Protein AF-A0A1Q9NN14-F1 (afdb_monomer_lite)

pLDDT: mean 76.78, std 13.45, range [50.81, 95.38]

Secondary structure (DSSP, 8-state):
--EEE----TT--TTHHHHHHHH--SEEEEES-TT--SHHHHHHHHHHTT-S-HHHHHHHHHHHHHHHHHHHHHHHHHHHHHHHHH---EEEE--SS--HHHHHHHHHHHHH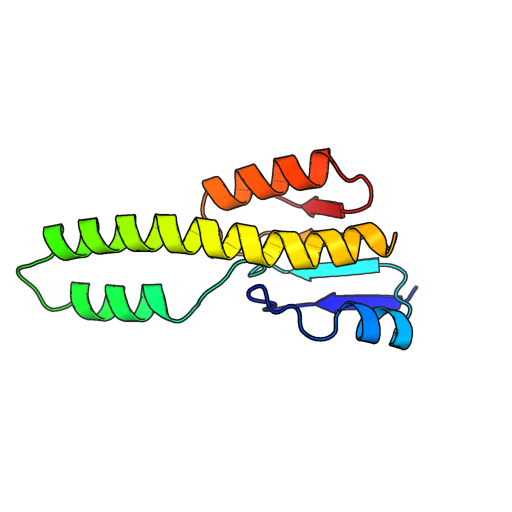-TTEEEE--

Sequence (121 aa):
MKLLVLSDTHGGRWYAKDLLKLVEPDLIVIPGDLPGSIDFPVLVLSYLSKGRRRTYVKNSYFRFQERLTYRQIRTAKRLLIDLVDSGIPTLLIHGNTETPETRTWMKLFCDRYKNIHWISD

Foldseek 3Di:
DFEAEDEQCLLPPPCPVVVCVVRVGLEYEYAANLNDDPPPVVVLVVVCVPDDCNVVSVVVVVVVVVVSLVVSLVSSVVNVVSVLVSLHQYEYEHDPPDDPVRVVSVVVVCVVGVSYDYDDD

Structure (mmCIF, N/CA/C/O backbone):
data_AF-A0A1Q9NN14-F1
#
_entry.id   AF-A0A1Q9NN14-F1
#
loop_
_atom_site.group_PDB
_atom_site.id
_atom_site.type_symbol
_atom_site.label_atom_id
_atom_site.label_alt_id
_atom_site.label_comp_id
_atom_site.label_asym_id
_atom_site.label_entity_id
_atom_site.label_seq_id
_atom_site.pdbx_PDB_ins_code
_atom_site.Cartn_x
_atom_site.Cartn_y
_atom_site.Cartn_z
_atom_site.occupancy
_atom_site.B_iso_or_equiv
_atom_site.auth_seq_id
_atom_site.auth_comp_id
_atom_site.auth_asym_id
_atom_site.auth_atom_id
_atom_site.pdbx_PDB_model_num
ATOM 1 N N . MET A 1 1 ? -15.800 -10.727 15.347 1.00 86.44 1 MET A N 1
ATOM 2 C CA . MET A 1 1 ? -14.588 -10.345 14.607 1.00 86.44 1 MET A CA 1
ATOM 3 C C . MET A 1 1 ? -14.834 -10.544 13.119 1.00 86.44 1 MET A C 1
ATOM 5 O O . MET A 1 1 ? -14.919 -11.684 12.677 1.00 86.44 1 MET A O 1
ATOM 9 N N . LYS A 1 2 ? -15.015 -9.456 12.371 1.00 94.44 2 LYS A N 1
ATOM 10 C CA . LYS A 1 2 ? -15.160 -9.416 10.914 1.00 94.44 2 LYS A CA 1
ATOM 11 C C . LYS A 1 2 ? -13.825 -9.029 10.288 1.00 94.44 2 LYS A C 1
ATOM 13 O O . LYS A 1 2 ? -13.286 -7.964 10.579 1.00 94.44 2 LYS A O 1
ATOM 18 N N . LEU A 1 3 ? -13.316 -9.892 9.420 1.00 93.62 3 LEU A N 1
ATOM 19 C CA . LEU A 1 3 ? -12.094 -9.659 8.661 1.00 93.62 3 LEU A CA 1
ATOM 20 C C . LEU A 1 3 ? -12.460 -9.241 7.233 1.00 93.62 3 LEU A C 1
ATOM 22 O O . LEU A 1 3 ? -13.242 -9.934 6.583 1.00 93.62 3 LEU A O 1
ATOM 26 N N . LEU A 1 4 ? -11.874 -8.152 6.736 1.00 92.31 4 LEU A N 1
ATOM 27 C CA . LEU A 1 4 ? -11.948 -7.774 5.325 1.00 92.31 4 LEU A CA 1
ATOM 28 C C . LEU A 1 4 ? -10.586 -7.981 4.663 1.00 92.31 4 LEU A C 1
ATOM 30 O O . LEU A 1 4 ? -9.595 -7.399 5.094 1.00 92.31 4 LEU A O 1
ATOM 34 N N . VAL A 1 5 ? -10.545 -8.776 3.594 1.00 89.94 5 VAL A N 1
ATOM 35 C CA . VAL A 1 5 ? -9.331 -8.987 2.794 1.00 89.94 5 VAL A CA 1
ATOM 36 C C . VAL A 1 5 ? -9.463 -8.239 1.472 1.00 89.94 5 VAL A C 1
ATOM 38 O O . VAL A 1 5 ? -10.440 -8.434 0.753 1.00 89.94 5 VAL A O 1
ATOM 41 N N . LEU A 1 6 ? -8.481 -7.398 1.147 1.00 85.25 6 LEU A N 1
ATOM 42 C CA . LEU A 1 6 ? -8.414 -6.649 -0.109 1.00 85.25 6 LEU A CA 1
ATOM 43 C C . LEU A 1 6 ? -7.180 -7.104 -0.898 1.00 85.25 6 LEU A C 1
ATOM 45 O O . LEU A 1 6 ? -6.091 -6.599 -0.659 1.00 85.25 6 LEU A O 1
ATOM 49 N N . SER A 1 7 ? -7.328 -8.064 -1.811 1.00 81.19 7 SER A N 1
ATOM 50 C CA . SER A 1 7 ? -6.235 -8.512 -2.697 1.00 81.19 7 SER A CA 1
ATOM 51 C C . SER A 1 7 ? -6.186 -7.691 -3.983 1.00 81.19 7 SER A C 1
ATOM 53 O O . SER A 1 7 ? -7.195 -7.103 -4.373 1.00 81.19 7 SER A O 1
ATOM 55 N N . ASP A 1 8 ? -5.028 -7.682 -4.647 1.00 73.19 8 ASP A N 1
ATOM 56 C CA . ASP A 1 8 ? -4.831 -7.184 -6.020 1.00 73.19 8 ASP A CA 1
ATOM 57 C C . ASP A 1 8 ? -5.382 -5.772 -6.240 1.00 73.19 8 ASP A C 1
ATOM 59 O O . ASP A 1 8 ? -5.978 -5.435 -7.266 1.00 73.19 8 ASP A O 1
ATOM 63 N N . THR A 1 9 ? -5.213 -4.918 -5.228 1.00 72.19 9 THR A N 1
ATOM 64 C CA . THR A 1 9 ? -5.818 -3.585 -5.254 1.00 72.19 9 THR A CA 1
ATOM 65 C C . THR A 1 9 ? -5.229 -2.724 -6.367 1.00 72.19 9 THR A C 1
ATOM 67 O O . THR A 1 9 ? -5.946 -1.883 -6.903 1.00 72.19 9 THR A O 1
ATOM 70 N N . HIS A 1 10 ? -3.954 -2.917 -6.738 1.00 67.69 10 HIS A N 1
ATOM 71 C CA . HIS A 1 10 ? -3.260 -2.208 -7.823 1.00 67.69 10 HIS A CA 1
ATOM 72 C C . HIS A 1 10 ? -3.421 -0.676 -7.765 1.00 67.69 10 HIS A C 1
ATOM 74 O O . HIS A 1 10 ? -3.431 0.031 -8.775 1.00 67.69 10 HIS A O 1
ATOM 80 N N . GLY A 1 11 ? -3.587 -0.134 -6.558 1.00 61.44 11 GLY A N 1
ATOM 81 C CA . GLY A 1 11 ? -3.830 1.282 -6.310 1.00 61.44 11 GLY A CA 1
ATOM 82 C C . GLY A 1 11 ? -5.240 1.745 -6.704 1.00 61.44 11 GLY A C 1
ATOM 83 O O . GLY A 1 11 ? -5.577 2.928 -6.656 1.00 61.44 11 GLY A O 1
ATOM 84 N N . GLY A 1 12 ? -6.104 0.823 -7.083 1.00 64.31 12 GLY A N 1
ATOM 85 C CA . GLY A 1 12 ? -7.512 1.059 -7.272 1.00 64.31 12 GLY A CA 1
ATOM 86 C C . GLY A 1 12 ? -8.135 1.703 -6.038 1.00 64.31 12 GLY A C 1
ATOM 87 O O . GLY A 1 12 ? -8.208 1.105 -4.972 1.00 64.31 12 GLY A O 1
ATOM 88 N N . ARG A 1 13 ? -8.630 2.934 -6.191 1.00 65.62 13 ARG A N 1
ATOM 89 C CA . ARG A 1 13 ? -9.372 3.647 -5.137 1.00 65.62 13 ARG A CA 1
ATOM 90 C C . ARG A 1 13 ? -10.802 3.116 -4.970 1.00 65.62 13 ARG A C 1
ATOM 92 O O . ARG A 1 13 ? -11.614 3.756 -4.310 1.00 65.62 13 ARG A O 1
ATOM 99 N N . TRP A 1 14 ? -11.143 2.026 -5.652 1.00 59.47 14 TRP A N 1
ATOM 100 C CA . TRP A 1 14 ? -12.512 1.574 -5.852 1.00 59.47 14 TRP A CA 1
ATOM 101 C C . TRP A 1 14 ? -13.201 1.405 -4.501 1.00 59.47 14 TRP A C 1
ATOM 103 O O . TRP A 1 14 ? -12.850 0.521 -3.730 1.00 59.47 14 TRP A O 1
ATOM 113 N N . TYR A 1 15 ? -14.138 2.309 -4.216 1.00 65.56 15 TYR A N 1
ATOM 114 C CA . TYR A 1 15 ? -15.160 2.195 -3.179 1.00 65.56 15 TYR A CA 1
ATOM 115 C C . TYR A 1 15 ? -14.692 1.797 -1.775 1.00 65.56 15 TYR A C 1
ATOM 117 O O . TYR A 1 15 ? -15.532 1.398 -0.983 1.00 65.56 15 TYR A O 1
ATOM 125 N N . ALA A 1 16 ? -13.408 1.936 -1.417 1.00 72.38 16 ALA A N 1
ATOM 126 C CA . ALA A 1 16 ? -12.910 1.479 -0.117 1.00 72.38 16 ALA A CA 1
ATOM 127 C C . ALA A 1 16 ? -13.733 2.088 1.028 1.00 72.38 16 ALA A C 1
ATOM 129 O O . ALA A 1 16 ? -14.221 1.373 1.890 1.00 72.38 16 ALA A O 1
ATOM 130 N N . LYS A 1 17 ? -14.015 3.395 0.972 1.00 76.94 17 LYS A N 1
ATOM 131 C CA . LYS A 1 17 ? -14.860 4.073 1.968 1.00 76.94 17 LYS A CA 1
ATOM 132 C C . LYS A 1 17 ? -16.291 3.532 2.038 1.00 76.94 17 LYS A C 1
ATOM 134 O O . LYS A 1 17 ? -16.818 3.388 3.137 1.00 76.94 17 LYS A O 1
ATOM 139 N N . ASP A 1 18 ? -16.913 3.233 0.903 1.00 83.00 18 ASP A N 1
ATOM 140 C CA . ASP A 1 18 ? -18.293 2.733 0.866 1.00 83.00 18 ASP A CA 1
ATOM 141 C C . ASP A 1 18 ? -18.361 1.259 1.286 1.00 83.00 18 ASP A C 1
ATOM 143 O O . ASP A 1 18 ? -19.245 0.864 2.041 1.00 83.00 18 ASP A O 1
ATOM 147 N N . LEU A 1 19 ? -17.368 0.466 0.882 1.00 84.44 19 LEU A N 1
ATOM 148 C CA . LEU A 1 19 ? -17.198 -0.926 1.279 1.00 84.44 19 LEU A CA 1
ATOM 149 C C . LEU A 1 19 ? -16.972 -1.050 2.788 1.00 84.44 19 LEU A C 1
ATOM 151 O O . LEU A 1 19 ? -17.592 -1.894 3.427 1.00 84.44 19 LEU A O 1
ATOM 155 N N . LEU A 1 20 ? -16.131 -0.194 3.376 1.00 87.00 20 LEU A N 1
ATOM 156 C CA . LEU A 1 20 ? -15.880 -0.199 4.819 1.00 87.00 20 LEU A CA 1
ATOM 157 C C . LEU A 1 20 ? -17.134 0.142 5.625 1.00 87.00 20 LEU A C 1
ATOM 159 O O . LEU A 1 20 ? -17.373 -0.494 6.646 1.00 87.00 20 LEU A O 1
ATOM 163 N N . LYS A 1 21 ? -17.960 1.081 5.146 1.00 87.00 21 LYS A N 1
ATOM 164 C CA . LYS A 1 21 ? -19.260 1.394 5.763 1.00 87.00 21 LYS A CA 1
ATOM 165 C C . LYS A 1 21 ? -20.258 0.247 5.651 1.00 87.00 21 LYS A C 1
ATOM 167 O O . LYS A 1 21 ? -21.071 0.070 6.544 1.00 87.00 21 LYS A O 1
ATOM 172 N N . LEU A 1 22 ? -20.229 -0.495 4.546 1.00 88.62 22 LEU A N 1
ATOM 173 C CA . LEU A 1 22 ? -21.143 -1.612 4.321 1.00 88.62 22 LEU A CA 1
ATOM 174 C C . LEU A 1 22 ? -20.762 -2.842 5.154 1.00 88.62 22 LEU A C 1
ATOM 176 O O . LEU A 1 22 ? -21.626 -3.533 5.685 1.00 88.62 22 LEU A O 1
ATOM 180 N N . VAL A 1 23 ? -19.465 -3.146 5.220 1.00 91.44 23 VAL A N 1
ATOM 181 C CA . VAL A 1 23 ? -18.954 -4.370 5.850 1.00 91.44 23 VAL A CA 1
ATOM 182 C C . VAL A 1 23 ? -18.763 -4.188 7.357 1.00 91.44 23 VAL A C 1
ATOM 184 O O . VAL A 1 23 ? -19.018 -5.128 8.119 1.00 91.44 23 VAL A O 1
ATOM 187 N N . GLU A 1 24 ? -18.335 -2.992 7.778 1.00 93.19 24 GLU A N 1
ATOM 188 C CA . GLU A 1 24 ? -17.925 -2.656 9.148 1.00 93.19 24 GLU A CA 1
ATOM 189 C C . GLU A 1 24 ? -16.909 -3.673 9.709 1.00 93.19 24 GLU A C 1
ATOM 191 O O . GLU A 1 24 ? -17.223 -4.408 10.650 1.00 93.19 24 GLU A O 1
ATOM 196 N N . PRO A 1 25 ? -15.718 -3.816 9.090 1.00 95.25 25 PRO A N 1
ATOM 197 C CA . PRO A 1 25 ? -14.739 -4.799 9.535 1.00 95.25 25 PRO A CA 1
ATOM 198 C C . PRO A 1 25 ? -14.024 -4.359 10.820 1.00 95.25 25 PRO A C 1
ATOM 200 O O . PRO A 1 25 ? -13.752 -3.178 11.020 1.00 95.25 25 PRO A O 1
ATOM 203 N N . ASP A 1 26 ? -13.644 -5.335 11.645 1.00 95.38 26 ASP A N 1
ATOM 204 C CA . ASP A 1 26 ? -12.805 -5.127 12.834 1.00 95.38 26 ASP A CA 1
ATOM 205 C C . ASP A 1 26 ? -11.307 -5.074 12.470 1.00 95.38 26 ASP A C 1
ATOM 207 O O . ASP A 1 26 ? -10.495 -4.520 13.210 1.00 95.38 26 ASP A O 1
ATOM 211 N N . LEU A 1 27 ? -10.933 -5.685 11.339 1.00 95.38 27 LEU A N 1
ATOM 212 C CA . LEU A 1 27 ? -9.559 -5.793 10.848 1.00 95.38 27 LEU A CA 1
ATOM 213 C C . LEU A 1 27 ? -9.546 -5.869 9.317 1.00 95.38 27 LEU A C 1
ATOM 215 O O . LEU A 1 27 ? -10.327 -6.614 8.716 1.00 95.38 27 LEU A O 1
ATOM 219 N N . ILE A 1 28 ? -8.625 -5.137 8.693 1.00 93.50 28 ILE A N 1
ATOM 220 C CA . ILE A 1 28 ? -8.385 -5.162 7.246 1.00 93.50 28 ILE A CA 1
ATOM 221 C C . ILE A 1 28 ? -7.046 -5.846 6.977 1.00 9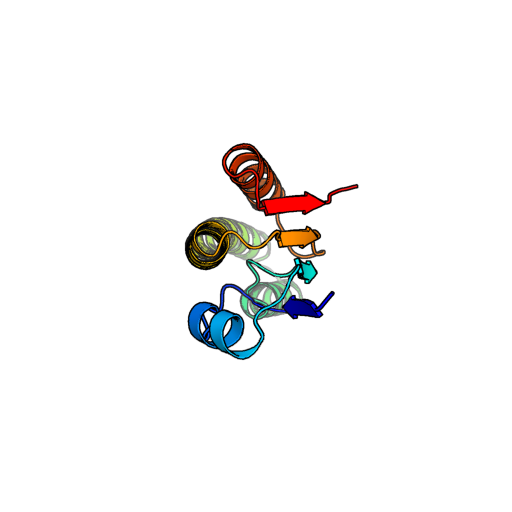3.50 28 ILE A C 1
ATOM 223 O O . ILE A 1 28 ? -6.058 -5.569 7.653 1.00 93.50 28 ILE A O 1
ATOM 227 N N . VAL A 1 29 ? -6.992 -6.714 5.970 1.00 91.81 29 VAL A N 1
ATOM 228 C CA . VAL A 1 29 ? -5.760 -7.366 5.513 1.00 91.81 29 VAL A CA 1
ATOM 229 C C . VAL A 1 29 ? -5.578 -7.119 4.024 1.00 91.81 29 VAL A C 1
ATOM 231 O O . VAL A 1 29 ? -6.495 -7.343 3.236 1.00 91.81 29 VAL A O 1
ATOM 234 N N . ILE A 1 30 ? -4.389 -6.670 3.631 1.00 88.31 30 ILE A N 1
ATOM 235 C CA . ILE A 1 30 ? -4.041 -6.384 2.239 1.00 88.31 30 ILE A CA 1
ATOM 236 C C . ILE A 1 30 ? -2.815 -7.219 1.856 1.00 88.31 30 ILE A C 1
ATOM 238 O O . ILE A 1 30 ? -1.691 -6.845 2.211 1.00 88.31 30 ILE A O 1
ATOM 242 N N . PRO A 1 31 ? -3.017 -8.369 1.188 1.00 81.81 31 PRO A N 1
ATOM 243 C CA . PRO A 1 31 ? -1.937 -9.235 0.750 1.00 81.81 31 PRO A CA 1
ATOM 244 C C . PRO A 1 31 ? -1.319 -8.734 -0.560 1.00 81.81 31 PRO A C 1
ATOM 246 O O . PRO A 1 31 ? -1.750 -9.121 -1.639 1.00 81.81 31 PRO A O 1
ATOM 249 N N . GLY A 1 32 ? -0.294 -7.888 -0.455 1.00 75.56 32 GLY A N 1
ATOM 250 C CA . GLY A 1 32 ? 0.550 -7.478 -1.577 1.00 75.56 32 GLY A CA 1
ATOM 251 C C . GLY A 1 32 ? -0.147 -6.670 -2.673 1.00 75.56 32 GLY A C 1
ATOM 252 O O . GLY A 1 32 ? -1.311 -6.282 -2.570 1.00 75.56 32 GLY A O 1
ATOM 253 N N . ASP A 1 33 ? 0.625 -6.349 -3.713 1.00 69.44 33 ASP A N 1
ATOM 254 C CA . ASP A 1 33 ? 0.161 -5.748 -4.972 1.00 69.44 33 ASP A CA 1
ATOM 255 C C . ASP A 1 33 ? -0.660 -4.452 -4.810 1.00 69.44 33 ASP A C 1
ATOM 257 O O . ASP A 1 33 ? -1.467 -4.065 -5.663 1.00 69.44 33 ASP A O 1
ATOM 261 N N . LEU A 1 34 ? -0.382 -3.716 -3.727 1.00 68.12 34 LEU A N 1
ATOM 262 C CA . LEU A 1 34 ? -0.934 -2.393 -3.423 1.00 68.12 34 LEU A CA 1
ATOM 263 C C . LEU A 1 34 ? -0.532 -1.362 -4.479 1.00 68.12 34 LEU A C 1
ATOM 265 O O . LEU A 1 34 ? -1.396 -0.700 -5.046 1.00 68.12 34 LEU A O 1
ATOM 269 N N . PRO A 1 35 ? 0.762 -1.209 -4.791 1.00 60.72 35 PRO A N 1
ATOM 270 C CA . PRO A 1 35 ? 1.203 -0.536 -5.994 1.00 60.72 35 PRO A CA 1
ATOM 271 C C . PRO A 1 35 ? 1.643 -1.556 -7.054 1.00 60.72 35 PRO A C 1
ATOM 273 O O . PRO A 1 35 ? 2.818 -1.891 -7.155 1.00 60.72 35 PRO A O 1
ATOM 276 N N . GLY A 1 36 ? 0.730 -1.999 -7.912 1.00 55.50 36 GLY A N 1
ATOM 277 C CA . GLY A 1 36 ? 1.062 -2.867 -9.044 1.00 55.50 36 GLY A CA 1
ATOM 278 C C . GLY A 1 36 ? 0.490 -2.316 -10.343 1.00 55.50 36 GLY A C 1
ATOM 279 O O . GLY A 1 36 ? -0.664 -1.916 -10.382 1.00 55.50 36 GLY A O 1
ATOM 280 N N . SER A 1 37 ? 1.286 -2.274 -11.413 1.00 51.75 37 SER A N 1
ATOM 281 C CA . SER A 1 37 ? 0.733 -2.296 -12.771 1.00 51.75 37 SER A CA 1
ATOM 282 C C . SER A 1 37 ? 1.310 -3.532 -13.443 1.00 51.75 37 SER A C 1
ATOM 284 O O . SER A 1 37 ? 2.511 -3.570 -13.723 1.00 51.75 37 SER A O 1
ATOM 286 N N . ILE A 1 38 ? 0.474 -4.538 -13.668 1.00 50.84 38 ILE A N 1
ATOM 287 C CA . ILE A 1 38 ? 0.880 -5.798 -14.305 1.00 50.84 38 ILE A CA 1
ATOM 288 C C . ILE A 1 38 ? 1.339 -5.550 -15.757 1.00 50.84 38 ILE A C 1
ATOM 290 O O . ILE A 1 38 ? 2.227 -6.232 -16.265 1.00 50.84 38 ILE A O 1
ATOM 294 N N . ASP A 1 39 ? 0.816 -4.509 -16.406 1.00 50.81 39 ASP A N 1
ATOM 295 C CA . ASP A 1 39 ? 0.874 -4.403 -17.867 1.00 50.81 39 ASP A CA 1
ATOM 296 C C . ASP A 1 39 ? 2.242 -3.998 -18.437 1.00 50.81 39 ASP A C 1
ATOM 298 O O . ASP A 1 39 ? 2.643 -4.449 -19.513 1.00 50.81 39 ASP A O 1
ATOM 302 N N . PHE A 1 40 ? 2.998 -3.144 -17.743 1.00 54.12 40 PHE A N 1
ATOM 303 C CA . PHE A 1 40 ? 4.196 -2.536 -18.333 1.00 54.12 40 PHE A CA 1
ATOM 304 C C . PHE A 1 40 ? 5.448 -3.438 -18.336 1.00 54.12 40 PHE A C 1
ATOM 306 O O . PHE A 1 40 ? 6.150 -3.470 -19.353 1.00 54.12 40 PHE A O 1
ATOM 313 N N . PRO A 1 41 ? 5.750 -4.203 -17.266 1.00 55.62 41 PRO A N 1
ATOM 314 C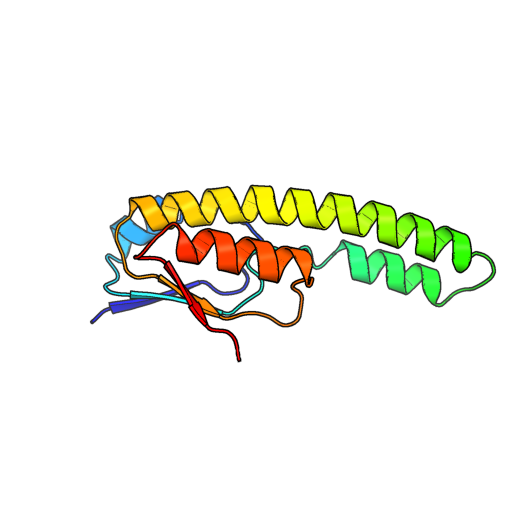 CA . PRO A 1 41 ? 6.878 -5.136 -17.259 1.00 55.62 41 PRO A CA 1
ATOM 315 C C . PRO A 1 41 ? 6.741 -6.230 -18.322 1.00 55.62 41 PRO A C 1
ATOM 317 O O . PRO A 1 41 ? 7.715 -6.538 -19.005 1.00 55.62 41 PRO A O 1
ATOM 320 N N . VAL A 1 42 ? 5.529 -6.760 -18.522 1.00 55.81 42 VAL A N 1
ATOM 321 C CA . VAL A 1 42 ? 5.232 -7.778 -19.544 1.00 55.81 42 VAL A CA 1
ATOM 322 C C . VAL A 1 42 ? 5.497 -7.230 -20.948 1.00 55.81 42 VAL A C 1
ATOM 324 O O . VAL A 1 42 ? 6.195 -7.866 -21.744 1.00 55.81 42 VAL A O 1
ATOM 327 N N . LEU A 1 43 ? 5.025 -6.009 -21.230 1.00 52.09 43 LEU A N 1
ATOM 328 C CA . LEU A 1 43 ? 5.294 -5.311 -22.488 1.00 52.09 43 LEU A CA 1
ATOM 329 C C . LEU A 1 43 ? 6.799 -5.161 -22.729 1.00 52.09 43 LEU A C 1
ATOM 331 O O . LEU A 1 43 ? 7.289 -5.557 -23.784 1.00 52.09 43 LEU A O 1
ATOM 335 N N . VAL A 1 44 ? 7.564 -4.670 -21.754 1.00 58.84 44 VAL A N 1
ATOM 336 C CA . VAL A 1 44 ? 9.007 -4.443 -21.928 1.00 58.84 44 VAL A CA 1
ATOM 337 C C . VAL A 1 44 ? 9.807 -5.749 -22.039 1.00 58.84 44 VAL A C 1
ATOM 339 O O . VAL A 1 44 ? 10.704 -5.846 -22.883 1.00 58.84 44 VAL A O 1
ATOM 342 N N . LEU A 1 45 ? 9.476 -6.772 -21.247 1.00 59.09 45 LEU A N 1
ATOM 343 C CA . LEU A 1 45 ? 10.125 -8.086 -21.308 1.00 59.09 45 LEU A CA 1
ATOM 344 C C . LEU A 1 45 ? 9.889 -8.774 -22.659 1.00 59.09 45 LEU A C 1
ATOM 346 O O . LEU A 1 45 ? 10.820 -9.370 -23.210 1.00 59.09 45 LEU A O 1
ATOM 350 N N . SER A 1 46 ? 8.699 -8.609 -23.250 1.00 55.75 46 SER A N 1
ATOM 351 C CA . SER A 1 46 ? 8.408 -9.120 -24.594 1.00 55.75 46 SER A CA 1
ATOM 352 C C . SER A 1 46 ? 9.346 -8.523 -25.659 1.00 55.75 46 SER A C 1
ATOM 354 O O . SER A 1 46 ? 9.860 -9.256 -26.507 1.00 55.75 46 SER A O 1
ATOM 356 N N . TYR A 1 47 ? 9.681 -7.228 -25.558 1.00 53.91 47 TYR A N 1
ATOM 357 C CA . TYR A 1 47 ? 10.626 -6.555 -26.459 1.00 53.91 47 TYR A CA 1
ATOM 358 C C . TYR A 1 47 ? 12.093 -6.935 -26.204 1.00 53.91 47 TYR A C 1
ATOM 360 O O . TYR A 1 47 ? 12.883 -6.990 -27.149 1.00 53.91 47 TYR A O 1
ATOM 368 N N . LEU A 1 48 ? 12.479 -7.229 -24.955 1.00 58.88 48 LEU A N 1
ATOM 369 C CA . LEU A 1 48 ? 13.848 -7.639 -24.608 1.00 58.88 48 LEU A CA 1
ATOM 370 C C . LEU A 1 48 ? 14.228 -9.011 -25.182 1.00 58.88 48 LEU A C 1
ATOM 372 O O . LEU A 1 48 ? 15.396 -9.224 -25.512 1.00 58.88 48 LEU A O 1
ATOM 376 N N . SER A 1 49 ? 13.256 -9.911 -25.348 1.00 58.19 49 SER A N 1
ATOM 377 C CA . SER A 1 49 ? 13.478 -11.264 -25.877 1.00 58.19 49 SER A CA 1
ATOM 378 C C . SER A 1 49 ? 13.878 -11.321 -27.367 1.00 58.19 49 SER A C 1
ATOM 380 O O . SER A 1 49 ? 14.352 -12.360 -27.819 1.00 58.19 49 SER A O 1
ATOM 382 N N . LYS A 1 50 ? 13.745 -10.219 -28.135 1.00 58.56 50 LYS A N 1
ATOM 383 C CA . LYS A 1 50 ? 13.858 -10.216 -29.616 1.00 58.56 50 LYS A CA 1
ATOM 384 C C . LYS A 1 50 ? 15.023 -9.413 -30.244 1.00 58.56 50 LYS A C 1
ATOM 386 O O . LYS A 1 50 ? 15.067 -9.271 -31.462 1.00 58.56 50 LYS A O 1
ATOM 391 N N . GLY A 1 51 ? 16.024 -8.957 -29.480 1.00 59.84 51 GLY A N 1
ATOM 392 C CA . GLY A 1 51 ? 17.358 -8.618 -30.033 1.00 59.84 51 GLY A CA 1
ATOM 393 C C . GLY A 1 51 ? 17.795 -7.137 -30.143 1.00 59.84 51 GLY A C 1
ATOM 394 O O . GLY A 1 51 ? 17.054 -6.208 -29.837 1.00 59.84 51 GLY A O 1
ATOM 395 N N . ARG A 1 52 ? 19.083 -6.971 -30.529 1.00 58.81 52 ARG A N 1
ATOM 396 C CA . ARG A 1 52 ? 19.983 -5.808 -30.828 1.00 58.81 52 ARG A CA 1
ATOM 397 C C . ARG A 1 52 ? 19.894 -4.481 -30.040 1.00 58.81 52 ARG A C 1
ATOM 399 O O . ARG A 1 52 ? 20.910 -3.802 -29.943 1.00 58.81 52 ARG A O 1
ATOM 406 N N . ARG A 1 53 ? 18.766 -4.096 -29.434 1.00 61.31 53 ARG A N 1
ATOM 407 C CA . ARG A 1 53 ? 18.583 -2.814 -28.705 1.00 61.31 53 ARG A CA 1
ATOM 408 C C . ARG A 1 53 ? 18.517 -2.962 -27.179 1.00 61.31 53 ARG A C 1
ATOM 410 O O . ARG A 1 53 ? 17.995 -2.086 -26.493 1.00 61.31 53 ARG A O 1
ATOM 417 N N . ARG A 1 54 ? 19.074 -4.046 -26.631 1.00 65.06 54 ARG A N 1
ATOM 418 C CA . ARG A 1 54 ? 18.993 -4.419 -25.204 1.00 65.06 54 ARG A CA 1
ATOM 419 C C . ARG A 1 54 ? 19.349 -3.274 -24.246 1.00 65.06 54 ARG A C 1
ATOM 421 O O . ARG A 1 54 ? 18.622 -3.056 -23.287 1.00 65.06 54 ARG A O 1
ATOM 428 N N . THR A 1 55 ? 20.407 -2.511 -24.524 1.00 64.00 55 THR A N 1
ATOM 429 C CA . THR A 1 55 ? 20.840 -1.378 -23.681 1.00 64.00 55 THR A CA 1
ATOM 430 C C . THR A 1 55 ? 19.848 -0.213 -23.706 1.00 64.00 55 THR A C 1
ATOM 432 O O . THR A 1 55 ? 19.518 0.336 -22.658 1.00 64.00 55 THR A O 1
ATOM 435 N N . TYR A 1 56 ? 19.311 0.133 -24.881 1.00 65.69 56 TYR A N 1
ATOM 436 C CA . TYR A 1 56 ? 18.274 1.161 -25.015 1.00 65.69 56 TYR A CA 1
ATOM 437 C C . TYR A 1 56 ? 16.987 0.745 -24.297 1.00 65.69 56 TYR A C 1
ATOM 439 O O . TYR A 1 56 ? 16.420 1.531 -23.546 1.00 65.69 56 TYR A O 1
ATOM 447 N N . VAL A 1 57 ? 16.559 -0.510 -24.467 1.00 62.44 57 VAL A N 1
ATOM 448 C CA . VAL A 1 57 ? 15.372 -1.040 -23.786 1.00 62.44 57 VAL A CA 1
ATOM 449 C C . VAL A 1 57 ? 15.585 -1.092 -22.272 1.00 62.44 57 VAL A C 1
ATOM 451 O O . VAL A 1 57 ? 14.680 -0.716 -21.541 1.00 62.44 57 VAL A O 1
ATOM 454 N N . LYS A 1 58 ? 16.783 -1.451 -21.788 1.00 64.56 58 LYS A N 1
ATOM 455 C CA . LYS A 1 58 ? 17.129 -1.427 -20.357 1.00 64.56 58 LYS A CA 1
ATOM 456 C C . LYS A 1 58 ? 17.071 -0.006 -19.776 1.00 64.56 58 LYS A C 1
ATOM 458 O O . LYS A 1 58 ? 16.490 0.196 -18.718 1.00 64.56 58 LYS A O 1
ATOM 463 N N . ASN A 1 59 ? 17.605 0.990 -20.482 1.00 64.56 59 ASN A N 1
ATOM 464 C CA . ASN A 1 59 ? 17.556 2.388 -20.039 1.00 64.56 59 ASN A CA 1
ATOM 465 C C . ASN A 1 59 ? 16.132 2.966 -20.076 1.00 64.56 59 ASN A C 1
ATOM 467 O O . ASN A 1 59 ? 15.731 3.682 -19.160 1.00 64.56 59 ASN A O 1
ATOM 471 N N . SER A 1 60 ? 15.354 2.640 -21.111 1.00 64.75 60 SER A N 1
ATOM 472 C CA . SER A 1 60 ? 13.937 3.005 -21.195 1.00 64.75 60 SER A CA 1
ATOM 473 C C . SER A 1 60 ? 13.123 2.320 -20.099 1.00 64.75 60 SER A C 1
ATOM 475 O O . SER A 1 60 ? 12.306 2.980 -19.469 1.00 64.75 60 SER A O 1
ATOM 477 N N . TYR A 1 61 ? 13.395 1.043 -19.820 1.00 67.00 61 TYR A N 1
ATOM 478 C CA . TYR A 1 61 ? 12.794 0.285 -18.726 1.00 67.00 61 TYR A CA 1
ATOM 479 C C . TYR A 1 61 ? 13.037 0.961 -17.380 1.00 67.00 61 TYR A C 1
ATOM 481 O O . TYR A 1 61 ? 12.067 1.249 -16.698 1.00 67.00 61 TYR A O 1
ATOM 489 N N . PHE A 1 62 ? 14.285 1.295 -17.028 1.00 64.50 62 PHE A N 1
ATOM 490 C CA . PHE A 1 62 ? 14.582 1.954 -15.750 1.00 64.50 62 PHE A CA 1
ATOM 491 C C . PHE A 1 62 ? 13.878 3.308 -15.606 1.00 64.50 62 PHE A C 1
ATOM 493 O O . PHE A 1 62 ? 13.236 3.559 -14.591 1.00 64.50 62 PHE A O 1
ATOM 500 N N . ARG A 1 63 ? 13.905 4.152 -16.648 1.00 62.28 63 ARG A N 1
ATOM 501 C CA . ARG A 1 63 ? 13.178 5.437 -16.640 1.00 62.28 63 ARG A CA 1
ATOM 502 C C . ARG A 1 63 ? 11.663 5.254 -16.523 1.00 62.28 63 ARG A C 1
ATOM 504 O O . ARG A 1 63 ? 10.982 6.090 -15.930 1.00 62.28 63 ARG A O 1
ATOM 511 N N . PHE A 1 64 ? 11.117 4.195 -17.121 1.00 66.12 64 PHE A N 1
ATOM 512 C CA . PHE A 1 64 ? 9.707 3.842 -16.970 1.00 66.12 64 PHE A CA 1
ATOM 513 C C . PHE A 1 64 ? 9.407 3.306 -15.575 1.00 66.12 64 PHE A C 1
ATOM 515 O O . PHE A 1 64 ? 8.400 3.711 -15.005 1.00 66.12 64 PHE A O 1
ATOM 522 N N . GLN A 1 65 ? 10.280 2.466 -15.023 1.00 66.31 65 GLN A N 1
ATOM 523 C CA . GLN A 1 65 ? 10.158 1.878 -13.697 1.00 66.31 65 GLN A CA 1
ATOM 524 C C . GLN A 1 65 ? 10.144 2.972 -12.629 1.00 66.31 65 GLN A C 1
ATOM 526 O O . GLN A 1 65 ? 9.203 3.008 -11.855 1.00 66.31 65 GLN A O 1
ATOM 531 N N . GLU A 1 66 ? 11.064 3.943 -12.655 1.00 65.81 66 GLU A N 1
ATOM 532 C CA . GLU A 1 66 ? 11.051 5.081 -11.716 1.00 65.81 66 GLU A CA 1
ATOM 533 C C . GLU A 1 66 ? 9.734 5.877 -11.765 1.00 65.81 66 GLU A C 1
ATOM 535 O O . GLU A 1 66 ? 9.132 6.195 -10.735 1.00 65.81 66 GLU A O 1
ATOM 540 N N . ARG A 1 67 ? 9.242 6.188 -12.974 1.00 66.06 67 ARG A N 1
ATOM 541 C CA . ARG A 1 67 ? 7.969 6.909 -13.159 1.00 66.06 67 ARG A CA 1
ATOM 542 C C . ARG A 1 67 ? 6.769 6.083 -12.702 1.00 66.06 67 ARG A C 1
ATOM 544 O O . ARG A 1 67 ? 5.810 6.647 -12.168 1.00 66.06 67 ARG A O 1
ATOM 551 N N . LEU A 1 68 ? 6.813 4.773 -12.931 1.00 69.94 68 LEU A N 1
ATOM 552 C CA . LEU A 1 68 ? 5.811 3.818 -12.478 1.00 69.94 68 LEU A CA 1
ATOM 553 C C . LEU A 1 68 ? 5.808 3.724 -10.960 1.00 69.94 68 LEU A C 1
ATOM 555 O O . LEU A 1 68 ? 4.749 3.962 -10.398 1.00 69.94 68 LEU A O 1
ATOM 559 N N . THR A 1 69 ? 6.962 3.530 -10.318 1.00 71.62 69 THR A N 1
ATOM 560 C CA . THR A 1 69 ? 7.142 3.509 -8.859 1.00 71.62 69 THR A CA 1
ATOM 561 C C . THR A 1 69 ? 6.577 4.768 -8.210 1.00 71.62 69 THR A C 1
ATOM 563 O O . THR A 1 69 ? 5.820 4.686 -7.247 1.00 71.62 69 THR A O 1
ATOM 566 N N . TYR A 1 70 ? 6.846 5.955 -8.765 1.00 73.81 70 TYR A N 1
ATOM 567 C CA . TYR A 1 70 ? 6.273 7.190 -8.223 1.00 73.81 70 TYR A CA 1
ATOM 568 C C . TYR A 1 70 ? 4.743 7.250 -8.360 1.00 73.81 70 TYR A C 1
ATOM 570 O O . TYR A 1 70 ? 4.044 7.647 -7.424 1.00 73.81 70 TYR A O 1
ATOM 578 N N . ARG A 1 71 ? 4.193 6.857 -9.520 1.00 72.12 71 ARG A N 1
ATOM 579 C CA . ARG A 1 71 ? 2.733 6.787 -9.720 1.00 72.12 71 ARG A CA 1
ATOM 580 C C . ARG A 1 71 ? 2.094 5.778 -8.773 1.00 72.12 71 ARG A C 1
ATOM 582 O O . ARG A 1 71 ? 1.104 6.100 -8.134 1.00 72.12 71 ARG A O 1
ATOM 589 N N . GLN A 1 72 ? 2.696 4.608 -8.661 1.00 74.69 72 GLN A N 1
ATOM 590 C CA . GLN A 1 72 ? 2.364 3.527 -7.747 1.00 74.69 72 GLN A CA 1
ATOM 591 C C . GLN A 1 72 ? 2.286 4.011 -6.297 1.00 74.69 72 GLN A C 1
ATOM 593 O O . GLN A 1 72 ? 1.232 3.902 -5.676 1.00 74.69 72 GLN A O 1
ATOM 598 N N . ILE A 1 73 ? 3.345 4.654 -5.802 1.00 80.12 73 ILE A N 1
ATOM 599 C CA . ILE A 1 73 ? 3.391 5.269 -4.471 1.00 80.12 73 ILE A CA 1
ATOM 600 C C . ILE A 1 73 ? 2.283 6.314 -4.311 1.00 80.12 73 ILE A C 1
ATOM 602 O O . ILE A 1 73 ? 1.555 6.306 -3.321 1.00 80.12 73 ILE A O 1
ATOM 606 N N . ARG A 1 74 ? 2.115 7.220 -5.283 1.00 80.44 74 ARG A N 1
ATOM 607 C CA . ARG A 1 74 ? 1.086 8.273 -5.222 1.00 80.44 74 ARG A CA 1
ATOM 608 C C . ARG A 1 74 ? -0.322 7.688 -5.132 1.00 80.44 74 ARG A C 1
ATOM 610 O O . ARG A 1 74 ? -1.172 8.248 -4.439 1.00 80.44 74 ARG A O 1
ATOM 617 N N . THR A 1 75 ? -0.568 6.609 -5.858 1.00 76.19 75 THR A N 1
ATOM 618 C CA . THR A 1 75 ? -1.859 5.940 -5.899 1.00 76.19 75 THR A CA 1
ATOM 619 C C . THR A 1 75 ? -2.106 5.162 -4.604 1.00 76.19 75 THR A C 1
ATOM 621 O O . THR A 1 75 ? -3.116 5.412 -3.946 1.00 76.19 75 THR A O 1
ATOM 624 N N . ALA A 1 76 ? -1.151 4.331 -4.171 1.00 80.88 76 ALA A N 1
ATOM 625 C CA . ALA A 1 76 ? -1.211 3.612 -2.899 1.00 80.88 76 ALA A CA 1
ATOM 626 C C . ALA A 1 76 ? -1.408 4.574 -1.719 1.00 80.88 76 ALA A C 1
ATOM 628 O O . ALA A 1 76 ? -2.277 4.355 -0.883 1.00 80.88 76 ALA A O 1
ATOM 629 N N . LYS A 1 77 ? -0.698 5.712 -1.703 1.00 85.88 77 LYS A N 1
ATOM 630 C CA . LYS A 1 77 ? -0.837 6.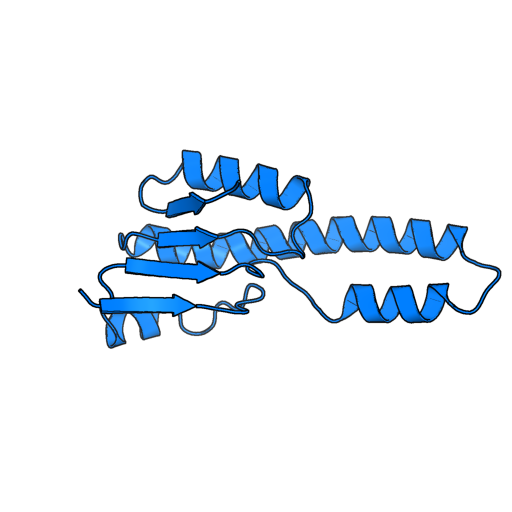745 -0.666 1.00 85.88 77 LYS A CA 1
ATOM 631 C C . LYS A 1 77 ? -2.284 7.187 -0.461 1.00 85.88 77 LYS A C 1
ATOM 633 O O . LYS A 1 77 ? -2.680 7.429 0.669 1.00 85.88 77 LYS A O 1
ATOM 638 N N . ARG A 1 78 ? -3.071 7.333 -1.529 1.00 83.50 78 ARG A N 1
ATOM 639 C CA . ARG A 1 78 ? -4.467 7.784 -1.412 1.00 83.50 78 ARG A CA 1
ATOM 640 C C . ARG A 1 78 ? -5.336 6.739 -0.724 1.00 83.50 78 ARG A C 1
ATOM 642 O O . ARG A 1 78 ? -6.061 7.097 0.194 1.00 83.50 78 ARG A O 1
ATOM 649 N N . LEU A 1 79 ? -5.217 5.477 -1.140 1.00 84.94 79 LEU A N 1
ATOM 650 C CA . LEU A 1 79 ? -5.907 4.357 -0.501 1.00 84.94 79 LEU A CA 1
ATOM 651 C C . LEU A 1 79 ? -5.504 4.241 0.971 1.00 84.94 79 LEU A C 1
ATOM 653 O O . LEU A 1 79 ? -6.367 4.184 1.835 1.00 84.94 79 LEU A O 1
ATOM 657 N N . LEU A 1 80 ? -4.203 4.278 1.264 1.00 87.81 80 LEU A N 1
ATOM 658 C CA . LEU A 1 80 ? -3.712 4.172 2.635 1.00 87.81 80 LEU A CA 1
ATOM 659 C C . LEU A 1 80 ? -4.200 5.317 3.520 1.00 87.81 80 LEU A C 1
ATOM 661 O O . LEU A 1 80 ? -4.527 5.069 4.667 1.00 87.81 80 LEU A O 1
ATOM 665 N N . ILE A 1 81 ? -4.295 6.548 3.010 1.00 90.31 81 ILE A N 1
ATOM 666 C CA . ILE A 1 81 ? -4.898 7.655 3.768 1.00 90.31 81 ILE A CA 1
ATOM 667 C C . ILE A 1 81 ? -6.383 7.391 4.034 1.00 90.31 81 ILE A C 1
ATOM 669 O O . ILE A 1 81 ? -6.822 7.557 5.165 1.00 90.31 81 ILE A O 1
ATOM 673 N N . ASP A 1 82 ? -7.140 6.915 3.039 1.00 87.25 82 ASP A N 1
ATOM 674 C CA . ASP A 1 82 ? -8.547 6.550 3.241 1.00 87.25 82 ASP A CA 1
ATOM 675 C C . ASP A 1 82 ? -8.696 5.434 4.313 1.00 87.25 82 ASP A C 1
ATOM 677 O O . ASP A 1 82 ? -9.664 5.450 5.075 1.00 87.25 82 ASP A O 1
ATOM 681 N N . LEU A 1 83 ? -7.730 4.508 4.418 1.00 89.00 83 LEU A N 1
ATOM 682 C CA . LEU A 1 83 ? -7.668 3.469 5.459 1.00 89.00 83 LEU A CA 1
ATOM 683 C C . LEU A 1 83 ? -7.227 4.016 6.825 1.00 89.00 83 LEU A C 1
ATOM 685 O O . LEU A 1 83 ? -7.816 3.653 7.841 1.00 89.00 83 LEU A O 1
ATOM 689 N N . VAL A 1 84 ? -6.248 4.925 6.866 1.00 92.25 84 VAL A N 1
ATOM 690 C CA . VAL A 1 84 ? -5.844 5.636 8.090 1.00 92.25 84 VAL A CA 1
ATOM 691 C C . VAL A 1 84 ? -7.051 6.347 8.691 1.00 92.25 84 VAL A C 1
ATOM 693 O O . VAL A 1 84 ? -7.354 6.140 9.864 1.00 92.25 84 VAL A O 1
ATOM 696 N N . ASP A 1 85 ? -7.760 7.124 7.871 1.00 91.38 85 ASP A N 1
ATOM 697 C CA . ASP A 1 85 ? -8.923 7.917 8.274 1.00 91.38 85 ASP A CA 1
ATOM 698 C C . ASP A 1 85 ? -10.076 7.046 8.798 1.00 91.38 85 ASP A C 1
ATOM 700 O O . ASP A 1 85 ? -10.902 7.524 9.573 1.00 91.38 85 ASP A O 1
ATOM 704 N N . SER A 1 86 ? -10.143 5.772 8.393 1.00 91.00 86 SER A N 1
ATOM 705 C CA . SER A 1 86 ? -11.158 4.836 8.890 1.00 91.00 86 SER A CA 1
ATOM 706 C C . SER A 1 86 ? -10.949 4.441 10.355 1.00 91.00 86 SER A C 1
ATOM 708 O O . SER A 1 86 ? -11.891 4.000 11.006 1.00 91.00 86 SER A O 1
ATOM 710 N N . GLY A 1 87 ? -9.721 4.564 10.873 1.00 92.88 87 GLY A N 1
ATOM 711 C CA . GLY A 1 87 ? -9.347 4.114 12.215 1.00 92.88 87 GLY A CA 1
ATOM 712 C C . GLY A 1 87 ? -9.312 2.591 12.396 1.00 92.88 87 GLY A C 1
ATOM 713 O O . GLY A 1 87 ? -8.899 2.121 13.454 1.00 92.88 87 GLY A O 1
ATOM 714 N N . ILE A 1 88 ? -9.692 1.814 11.377 1.00 94.00 88 ILE A N 1
ATOM 715 C CA . ILE A 1 88 ? -9.718 0.352 11.438 1.00 94.00 88 ILE A CA 1
ATOM 716 C C . ILE A 1 88 ? -8.274 -0.168 11.352 1.00 94.00 88 ILE A C 1
ATOM 718 O O . ILE A 1 88 ? -7.526 0.256 10.459 1.00 94.00 88 ILE A O 1
ATOM 722 N N . PRO A 1 89 ? -7.854 -1.074 12.254 1.00 95.25 89 PRO A N 1
ATOM 723 C CA . PRO A 1 89 ? -6.560 -1.731 12.152 1.00 95.25 89 PRO A CA 1
ATOM 724 C C . PRO A 1 89 ? -6.385 -2.384 10.779 1.00 95.25 89 PRO A C 1
ATOM 726 O O . PRO A 1 89 ? -7.254 -3.115 10.303 1.00 95.25 89 PRO A O 1
ATOM 729 N N . THR A 1 90 ? -5.260 -2.106 10.127 1.00 93.69 90 THR A N 1
ATOM 730 C CA . THR A 1 90 ? -4.952 -2.593 8.782 1.00 93.69 90 THR A CA 1
ATOM 731 C C . THR A 1 90 ? -3.594 -3.277 8.775 1.00 93.69 90 THR A C 1
ATOM 733 O O . THR A 1 90 ? -2.592 -2.689 9.178 1.00 93.69 90 THR A O 1
ATOM 736 N N . LEU A 1 91 ? -3.550 -4.508 8.275 1.00 92.38 91 LEU A N 1
ATOM 737 C CA . LEU A 1 91 ? -2.327 -5.265 8.040 1.00 92.38 91 LEU A CA 1
ATOM 738 C C . LEU A 1 91 ? -1.988 -5.219 6.556 1.00 92.38 91 LEU A C 1
ATOM 740 O O . LEU A 1 91 ? -2.776 -5.645 5.712 1.00 92.38 91 LEU A O 1
ATOM 744 N N . LEU A 1 92 ? -0.804 -4.712 6.247 1.00 89.62 92 LEU A N 1
ATOM 745 C CA . LEU A 1 92 ? -0.234 -4.722 4.911 1.00 89.62 92 LEU A CA 1
ATOM 746 C C . LEU A 1 92 ? 0.825 -5.817 4.863 1.00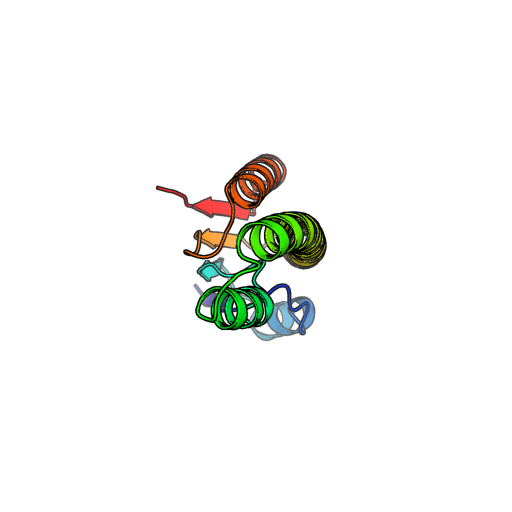 89.62 92 LEU A C 1
ATOM 748 O O . LEU A 1 92 ? 1.789 -5.779 5.628 1.00 89.62 92 LEU A O 1
ATOM 752 N N . ILE A 1 93 ? 0.651 -6.778 3.968 1.00 86.56 93 ILE A N 1
ATOM 753 C CA . ILE A 1 93 ? 1.626 -7.840 3.726 1.00 86.56 93 ILE A CA 1
ATOM 754 C C . ILE A 1 93 ? 2.317 -7.509 2.409 1.00 86.56 93 ILE A C 1
ATOM 756 O O . ILE A 1 93 ? 1.660 -7.092 1.455 1.00 86.56 93 ILE A O 1
ATOM 760 N N . HIS A 1 94 ? 3.638 -7.656 2.348 1.00 76.00 94 HIS A N 1
ATOM 761 C CA . HIS A 1 94 ? 4.363 -7.381 1.112 1.00 76.00 94 HIS A CA 1
ATOM 762 C C . HIS A 1 94 ? 4.051 -8.426 0.031 1.00 76.00 94 HIS A C 1
ATOM 764 O O . HIS A 1 94 ? 3.994 -9.624 0.306 1.00 76.00 94 HIS A O 1
ATOM 770 N N . GLY A 1 95 ? 3.889 -7.982 -1.212 1.00 71.62 95 GLY A N 1
ATOM 771 C CA . GLY A 1 95 ? 3.851 -8.850 -2.379 1.00 71.62 95 GLY A CA 1
ATOM 772 C C . GLY A 1 95 ? 5.249 -9.202 -2.898 1.00 71.62 95 GLY A C 1
ATOM 773 O O . GLY A 1 95 ? 6.292 -8.966 -2.268 1.00 71.62 95 GLY A O 1
ATOM 774 N N . ASN A 1 96 ? 5.270 -9.801 -4.086 1.00 70.31 96 ASN A N 1
ATOM 775 C CA . ASN A 1 96 ? 6.487 -10.128 -4.829 1.00 70.31 96 ASN A CA 1
ATOM 776 C C . ASN A 1 96 ? 6.849 -9.062 -5.882 1.00 70.31 96 ASN A C 1
ATOM 778 O O . ASN A 1 96 ? 7.938 -9.131 -6.454 1.00 70.31 96 ASN A O 1
ATOM 782 N N . THR A 1 97 ? 5.972 -8.084 -6.137 1.00 66.31 97 THR A N 1
ATOM 783 C CA . THR A 1 97 ? 6.148 -7.081 -7.198 1.00 66.31 97 THR A CA 1
ATOM 784 C C . THR A 1 97 ? 6.714 -5.742 -6.707 1.00 66.31 97 THR A C 1
ATOM 786 O O . THR A 1 97 ? 7.145 -4.924 -7.524 1.00 66.31 97 THR A O 1
ATOM 789 N N . GLU A 1 98 ? 6.778 -5.497 -5.393 1.00 72.81 98 GLU A N 1
ATOM 790 C CA . GLU A 1 98 ? 7.212 -4.213 -4.838 1.00 72.81 98 GLU A CA 1
ATOM 791 C C . GLU A 1 98 ? 8.731 -4.018 -4.904 1.00 72.81 98 GLU A C 1
ATOM 793 O O . GLU A 1 98 ? 9.519 -4.809 -4.372 1.00 72.81 98 GLU A O 1
ATOM 798 N N . THR A 1 99 ? 9.144 -2.884 -5.479 1.00 75.62 99 THR A N 1
ATOM 799 C CA . THR A 1 99 ? 10.552 -2.471 -5.545 1.00 75.62 99 THR A CA 1
ATOM 800 C C . THR A 1 99 ? 11.114 -2.101 -4.158 1.00 75.62 99 THR A C 1
ATOM 802 O O . THR A 1 99 ? 10.344 -1.740 -3.259 1.00 75.62 99 THR A O 1
ATOM 805 N N . PRO A 1 100 ? 12.448 -2.118 -3.950 1.00 80.62 100 PRO A N 1
ATOM 806 C CA . PRO A 1 100 ? 13.069 -1.696 -2.686 1.00 80.62 100 PRO A CA 1
ATOM 807 C C . PRO A 1 100 ? 12.661 -0.288 -2.214 1.00 80.62 100 PRO A C 1
ATOM 809 O O . PRO A 1 100 ? 12.473 -0.055 -1.017 1.00 80.62 100 PRO A O 1
ATOM 812 N N . GLU A 1 101 ? 12.466 0.647 -3.145 1.00 81.25 101 GLU A N 1
ATOM 813 C CA . GLU A 1 101 ? 12.023 2.018 -2.866 1.00 81.25 101 GLU A CA 1
ATOM 814 C C . GLU A 1 101 ? 10.589 2.035 -2.339 1.00 81.25 101 GLU A C 1
ATOM 816 O O . GLU A 1 101 ? 10.279 2.733 -1.374 1.00 81.25 101 GLU A O 1
ATOM 821 N N . THR A 1 102 ? 9.722 1.220 -2.940 1.00 79.56 102 THR A N 1
ATOM 822 C CA . THR A 1 102 ? 8.328 1.064 -2.517 1.00 79.56 102 THR A CA 1
ATOM 823 C C . THR A 1 102 ? 8.258 0.489 -1.106 1.00 79.56 102 THR A C 1
ATOM 825 O O . THR A 1 102 ? 7.519 1.006 -0.270 1.00 79.56 102 THR A O 1
ATOM 828 N N . ARG A 1 103 ? 9.075 -0.530 -0.812 1.00 82.75 103 ARG A N 1
ATOM 829 C CA . ARG A 1 103 ? 9.171 -1.136 0.526 1.00 82.75 103 ARG A CA 1
ATOM 830 C C . ARG A 1 103 ? 9.638 -0.123 1.568 1.00 82.75 103 ARG A C 1
ATOM 832 O O . ARG A 1 103 ? 9.023 -0.007 2.624 1.00 82.75 103 ARG A O 1
ATOM 839 N N . THR A 1 104 ? 10.688 0.640 1.259 1.00 86.56 104 THR A N 1
ATOM 840 C CA . THR A 1 104 ? 11.194 1.708 2.139 1.00 86.56 104 THR A CA 1
ATOM 841 C C . THR A 1 104 ? 10.120 2.759 2.404 1.00 86.56 104 THR A C 1
ATOM 843 O O . THR A 1 104 ? 9.877 3.122 3.552 1.00 86.56 104 THR A O 1
ATOM 846 N N . TRP A 1 105 ? 9.431 3.217 1.356 1.00 88.31 105 TRP A N 1
ATOM 847 C CA . TRP A 1 105 ? 8.338 4.175 1.493 1.00 88.31 105 TRP A CA 1
ATOM 848 C C . TRP A 1 105 ? 7.194 3.635 2.360 1.00 88.31 105 TRP A C 1
ATOM 850 O O . TRP A 1 105 ? 6.681 4.363 3.209 1.00 88.31 105 TRP A O 1
ATOM 860 N N . MET A 1 106 ? 6.815 2.369 2.180 1.00 87.00 106 MET A N 1
ATOM 861 C CA . MET A 1 106 ? 5.718 1.754 2.922 1.00 87.00 106 MET A CA 1
ATOM 862 C C . MET A 1 106 ? 6.040 1.602 4.411 1.00 87.00 106 MET A C 1
ATOM 864 O O . MET A 1 106 ? 5.196 1.918 5.246 1.00 87.00 106 MET A O 1
ATOM 868 N N . LYS A 1 107 ? 7.276 1.203 4.747 1.00 87.81 107 LYS A N 1
ATOM 869 C CA . LYS A 1 107 ? 7.762 1.164 6.136 1.00 87.81 107 LYS A CA 1
ATOM 870 C C . LYS A 1 107 ? 7.660 2.542 6.792 1.00 87.81 107 LYS A C 1
ATOM 872 O O . LYS A 1 107 ? 6.968 2.686 7.792 1.00 87.81 107 LYS A O 1
ATOM 877 N N . LEU A 1 108 ? 8.216 3.574 6.147 1.00 91.25 108 LEU A N 1
ATOM 878 C CA . LEU A 1 108 ? 8.138 4.960 6.633 1.00 91.25 108 LEU A CA 1
ATOM 879 C C . LEU A 1 108 ? 6.695 5.466 6.778 1.00 91.25 108 LEU A C 1
ATOM 881 O O . LEU A 1 108 ? 6.398 6.271 7.661 1.00 91.25 108 LEU A O 1
ATOM 885 N N . PHE A 1 109 ? 5.793 5.035 5.893 1.00 90.50 109 PHE A N 1
ATOM 886 C CA . PHE A 1 109 ? 4.378 5.369 5.992 1.00 90.50 109 PHE A CA 1
ATOM 887 C C . PHE A 1 109 ? 3.740 4.717 7.226 1.00 90.50 109 PHE A C 1
ATOM 889 O O . PHE A 1 109 ? 3.055 5.402 7.980 1.00 90.50 109 PHE A O 1
ATOM 896 N N . CYS A 1 110 ? 3.984 3.427 7.461 1.00 90.56 110 CYS A N 1
ATOM 897 C CA . CYS A 1 110 ? 3.418 2.700 8.600 1.00 90.56 110 CYS A CA 1
ATOM 898 C C . CYS A 1 110 ? 3.978 3.199 9.941 1.00 90.56 110 CYS A C 1
ATOM 900 O O . CYS A 1 110 ? 3.217 3.385 10.884 1.00 90.56 110 CYS A O 1
ATOM 902 N N . ASP A 1 111 ? 5.264 3.555 10.005 1.00 90.75 11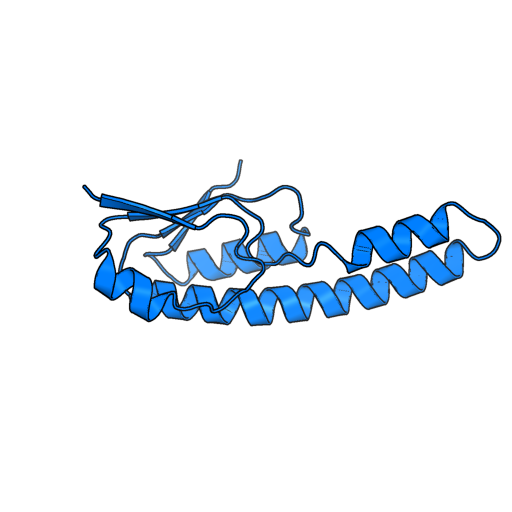1 ASP A N 1
ATOM 903 C CA . ASP A 1 111 ? 5.871 4.160 11.202 1.00 90.75 111 ASP A CA 1
ATOM 904 C C . ASP A 1 111 ? 5.177 5.473 11.611 1.00 90.75 111 ASP A C 1
ATOM 906 O O . ASP A 1 111 ? 5.118 5.832 12.790 1.00 90.75 111 ASP A O 1
ATOM 910 N N . ARG A 1 112 ? 4.615 6.198 10.635 1.00 93.81 112 ARG A N 1
ATOM 911 C CA . ARG A 1 112 ? 3.874 7.444 10.862 1.00 93.81 112 ARG A CA 1
ATOM 912 C C . ARG A 1 112 ? 2.437 7.215 11.345 1.00 93.81 112 ARG A C 1
ATOM 914 O O . ARG A 1 112 ? 1.904 8.085 12.037 1.00 93.81 112 ARG A O 1
ATOM 921 N N . TYR A 1 113 ? 1.800 6.103 10.981 1.00 93.81 113 TYR A N 1
ATOM 922 C CA . TYR A 1 113 ? 0.374 5.857 11.217 1.00 93.81 113 TYR A CA 1
ATOM 923 C C . TYR A 1 113 ? 0.146 4.547 11.973 1.00 93.81 113 TYR A C 1
ATOM 925 O O . TYR A 1 113 ? 0.200 3.462 11.408 1.00 93.81 113 TYR A O 1
ATOM 933 N N . LYS A 1 114 ? -0.183 4.661 13.264 1.00 88.38 114 LYS A N 1
ATOM 934 C CA . LYS A 1 114 ? -0.215 3.529 14.205 1.00 88.38 114 LYS A CA 1
ATOM 935 C C . LYS A 1 114 ? -1.267 2.452 13.923 1.00 88.38 114 LYS A C 1
ATOM 937 O O . LYS A 1 114 ? -1.136 1.373 14.480 1.00 88.38 114 LYS A O 1
ATOM 942 N N . ASN A 1 115 ? -2.308 2.744 13.143 1.00 92.44 115 ASN A N 1
ATOM 943 C CA . ASN A 1 115 ? -3.358 1.778 12.801 1.00 92.44 115 ASN A CA 1
ATOM 944 C C . ASN A 1 115 ? -3.071 0.999 11.511 1.00 92.44 115 ASN A C 1
ATOM 946 O O . ASN A 1 115 ? -3.871 0.148 11.132 1.00 92.44 115 ASN A O 1
ATOM 950 N N . ILE A 1 116 ? -1.956 1.281 10.833 1.00 93.75 116 ILE A N 1
ATOM 951 C CA . ILE A 1 116 ? -1.515 0.536 9.657 1.00 93.75 116 ILE A CA 1
ATOM 952 C C . ILE A 1 116 ? -0.174 -0.116 9.971 1.00 93.75 116 ILE A C 1
ATOM 954 O O . ILE A 1 116 ? 0.797 0.555 10.309 1.00 93.75 116 ILE A O 1
ATOM 958 N N . HIS A 1 117 ? -0.119 -1.436 9.835 1.00 91.69 117 HIS A N 1
ATOM 959 C CA . HIS A 1 117 ? 1.052 -2.230 10.173 1.00 91.69 117 HIS A CA 1
ATOM 960 C C . HIS A 1 117 ? 1.611 -2.900 8.927 1.00 91.69 117 HIS A C 1
ATOM 962 O O . HIS A 1 117 ? 0.902 -3.615 8.220 1.00 91.69 117 HIS A O 1
ATOM 968 N N . TRP A 1 118 ? 2.899 -2.682 8.682 1.00 88.75 118 TRP A N 1
ATOM 969 C CA . TRP A 1 118 ? 3.640 -3.371 7.637 1.00 88.75 118 TRP A CA 1
ATOM 970 C C . TRP A 1 118 ? 4.228 -4.668 8.185 1.00 88.75 118 TRP A C 1
ATOM 972 O O . TRP A 1 118 ? 5.066 -4.638 9.086 1.00 88.75 118 TRP A O 1
ATOM 982 N N . ILE A 1 119 ? 3.807 -5.796 7.622 1.00 85.94 119 ILE A N 1
ATOM 983 C CA . ILE A 1 119 ? 4.362 -7.113 7.916 1.00 85.94 119 ILE A CA 1
ATOM 984 C C . ILE A 1 119 ? 5.377 -7.431 6.815 1.00 85.94 119 ILE A C 1
ATOM 986 O O . ILE A 1 119 ? 5.011 -7.691 5.667 1.00 85.94 119 ILE A O 1
ATOM 990 N N . SER A 1 120 ? 6.663 -7.376 7.166 1.00 73.38 120 SER A N 1
ATOM 991 C CA . SER A 1 120 ? 7.742 -7.927 6.343 1.00 73.38 120 SER A CA 1
ATOM 992 C C . SER A 1 120 ? 8.564 -8.920 7.132 1.00 73.38 120 SER A C 1
ATOM 994 O O . SER A 1 120 ? 8.884 -8.625 8.285 1.00 73.38 120 SER A O 1
ATOM 996 N N . ASP A 1 121 ? 8.941 -10.009 6.465 1.00 60.84 121 ASP A N 1
ATOM 997 C CA . ASP A 1 121 ? 10.045 -10.882 6.872 1.00 60.84 121 ASP A CA 1
ATOM 998 C C . ASP A 1 121 ? 11.344 -10.090 7.125 1.00 60.84 121 ASP A C 1
ATOM 1000 O O . ASP A 1 121 ? 11.568 -9.044 6.453 1.00 60.84 121 ASP A O 1
#

Radius of gyration: 16.53 Å; chains: 1; bounding box: 42×20×45 Å